Protein AF-A0A9Q1N1G0-F1 (afdb_monomer)

Mean predicted aligned error: 6.25 Å

Secondary structure (DSSP, 8-state):
--EEE--SS--TTTTTPPBTTTBEEE-STTHHHHHHHHHHHHHH-HHHHHHHHHHHHHHHHHH-GGGGGG--

Radius of gyration: 13.41 Å; Cα contacts (8 Å, |Δi|>4): 66; chains: 1; bounding box: 27×32×33 Å

Sequence (72 aa):
MALLINPHYYDFFTRSLLPTIHYWPINENDKCKSIKFAVDCGNKNAKKAQEIGKAGTKLVQEELPCFTLIVI

pLDDT: mean 84.08, std 10.96, range [47.06, 93.44]

Solvent-accessible surface area (backbone atoms only — not comparable to full-atom values): 4164 Å² total; per-residue (Å²): 92,42,80,41,64,66,70,95,67,80,51,86,69,56,71,75,56,45,76,73,48,26,28,40,76,26,50,79,92,48,45,70,62,39,49,50,50,52,49,56,51,30,70,76,38,49,69,60,28,45,51,18,25,50,48,28,53,49,51,49,52,69,79,40,53,81,70,57,68,78,78,111

Nearest PDB structures (foldseek):
  7vfk-assembly1_A  TM=5.854E-01  e=6.936E-01  Staphylococcus aureus subsp. aureus USA300
  7vfk-assembly1_B  TM=5.823E-01  e=1.191E+00  Staphylococcus aureus subsp. aureus USA300
  7vfn-assembly1_A  TM=5.816E-01  e=1.458E+00  Staphylococcus aureus subsp. aureus USA300
  7vfm-assembly2_C  TM=5.799E-01  e=1.669E+00  Staphylococcus aureus subsp. aureus USA300
  7ec7-assembly1_A  TM=5.566E-01  e=4.918E+00  Staphylococcus aureus subsp. aureus USA300

Foldseek 3Di:
DAEDEPDPDDDPLNVVDDDLQQYDYAYPVPRVVRVVVVVVVCVVPVVSVVRNPVRNVVSCCVVPVVVVVVPD

Organism: NCBI:txid402998

Structure (mmCIF, N/CA/C/O backbone):
data_AF-A0A9Q1N1G0-F1
#
_entry.id   AF-A0A9Q1N1G0-F1
#
loop_
_atom_site.group_PDB
_atom_site.id
_atom_site.type_symbol
_atom_site.label_atom_id
_atom_site.label_alt_id
_atom_site.label_comp_id
_atom_site.label_asym_id
_atom_site.label_entity_id
_atom_site.label_seq_id
_atom_site.pdbx_PDB_ins_code
_atom_site.Cartn_x
_atom_site.Cartn_y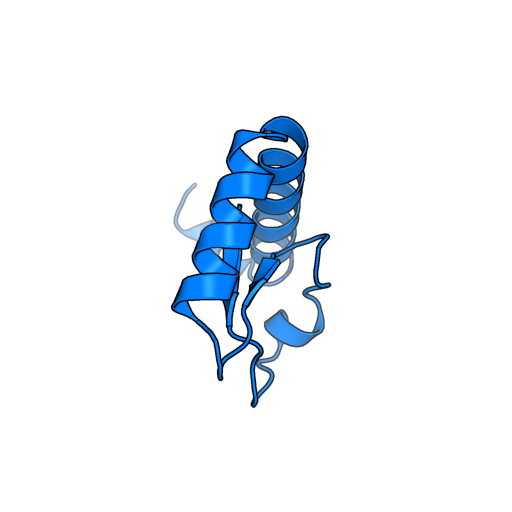
_atom_site.Cartn_z
_atom_site.occupancy
_atom_site.B_iso_or_equiv
_atom_site.auth_seq_id
_atom_site.auth_comp_id
_atom_site.auth_asym_id
_atom_site.auth_atom_id
_atom_site.pdbx_PDB_model_num
ATOM 1 N N . MET A 1 1 ? -0.843 4.453 6.119 1.00 78.75 1 MET A N 1
ATOM 2 C CA . MET A 1 1 ? -0.600 4.227 4.681 1.00 78.75 1 MET A CA 1
ATOM 3 C C . MET A 1 1 ? -0.030 2.830 4.500 1.00 78.75 1 MET A C 1
ATOM 5 O O . MET A 1 1 ? 0.956 2.531 5.160 1.00 78.75 1 MET A O 1
ATOM 9 N N . ALA A 1 2 ? -0.631 1.997 3.650 1.00 84.94 2 ALA A N 1
ATOM 10 C CA . ALA A 1 2 ? -0.052 0.716 3.239 1.00 84.94 2 ALA A CA 1
ATOM 11 C C . ALA A 1 2 ? 0.596 0.868 1.854 1.00 84.94 2 ALA A C 1
ATOM 13 O O . ALA A 1 2 ? 0.007 1.502 0.976 1.00 84.94 2 ALA A O 1
ATOM 14 N N . LEU A 1 3 ? 1.798 0.319 1.668 1.00 88.56 3 LEU A N 1
ATOM 15 C CA . LEU A 1 3 ? 2.501 0.294 0.382 1.00 88.56 3 LEU A CA 1
ATOM 16 C C . LEU A 1 3 ? 2.457 -1.131 -0.164 1.00 88.56 3 LEU A C 1
ATOM 18 O O . LEU A 1 3 ? 2.828 -2.062 0.547 1.00 88.56 3 LEU A O 1
ATOM 22 N N . LEU A 1 4 ? 2.035 -1.292 -1.415 1.00 87.88 4 LEU A N 1
ATOM 23 C CA . LEU A 1 4 ? 2.005 -2.590 -2.083 1.00 87.88 4 LEU A CA 1
ATOM 24 C C . LEU A 1 4 ? 2.775 -2.486 -3.394 1.00 87.88 4 LEU A C 1
ATOM 26 O O . LEU A 1 4 ? 2.488 -1.622 -4.222 1.00 87.88 4 LEU A O 1
ATOM 30 N N . ILE A 1 5 ? 3.763 -3.357 -3.580 1.00 88.38 5 ILE A N 1
ATOM 31 C CA . ILE A 1 5 ? 4.431 -3.498 -4.877 1.00 88.38 5 ILE A CA 1
ATOM 32 C C . ILE A 1 5 ? 3.414 -4.072 -5.848 1.00 88.38 5 ILE A C 1
ATOM 34 O O . ILE A 1 5 ? 2.695 -4.995 -5.475 1.00 88.38 5 ILE A O 1
ATOM 38 N N . ASN A 1 6 ? 3.349 -3.513 -7.058 1.00 85.19 6 ASN A N 1
ATOM 39 C CA . ASN A 1 6 ? 2.406 -3.956 -8.075 1.00 85.19 6 ASN A CA 1
ATOM 40 C C . ASN A 1 6 ? 2.482 -5.488 -8.224 1.00 85.19 6 ASN A C 1
ATOM 42 O O . ASN A 1 6 ? 3.529 -5.993 -8.640 1.00 85.19 6 ASN A O 1
ATOM 46 N N . PRO A 1 7 ? 1.436 -6.227 -7.817 1.00 80.19 7 PRO A N 1
ATOM 47 C CA . PRO A 1 7 ? 1.517 -7.673 -7.748 1.00 80.19 7 PRO A CA 1
ATOM 48 C C . PRO A 1 7 ? 1.436 -8.268 -9.155 1.00 80.19 7 PRO A C 1
ATOM 50 O O . PRO A 1 7 ? 0.585 -7.879 -9.951 1.00 80.19 7 PRO A O 1
ATOM 53 N N . HIS A 1 8 ? 2.290 -9.249 -9.449 1.00 81.75 8 HIS A N 1
ATOM 54 C CA . HIS A 1 8 ? 2.158 -10.081 -10.658 1.00 81.75 8 HIS A CA 1
ATOM 55 C C . HIS A 1 8 ? 1.128 -11.198 -10.488 1.00 81.75 8 HIS A C 1
ATOM 57 O O . HIS A 1 8 ? 0.596 -11.714 -11.467 1.00 81.75 8 HIS A O 1
ATOM 63 N N . TYR A 1 9 ? 0.842 -11.560 -9.237 1.00 83.88 9 TYR A N 1
ATOM 64 C CA . TYR A 1 9 ? -0.070 -12.631 -8.859 1.00 83.88 9 TYR A CA 1
ATOM 65 C C . TYR A 1 9 ? -1.069 -12.103 -7.830 1.00 83.88 9 TYR A C 1
ATOM 67 O O . TYR A 1 9 ? -0.672 -11.469 -6.853 1.00 83.88 9 TYR A O 1
ATOM 75 N N . TYR A 1 10 ? -2.358 -12.363 -8.053 1.00 84.31 10 TYR A N 1
ATOM 76 C CA . TYR A 1 10 ? -3.436 -11.897 -7.180 1.00 84.31 10 TYR A CA 1
ATOM 77 C C . TYR A 1 10 ? -3.959 -13.024 -6.291 1.00 84.31 10 TYR A C 1
ATOM 79 O O . TYR A 1 10 ? -4.613 -13.953 -6.779 1.00 84.31 10 TYR A O 1
ATOM 87 N N . ASP A 1 11 ? -3.755 -12.876 -4.985 1.00 83.06 11 ASP A N 1
ATOM 88 C CA . ASP A 1 11 ? -4.450 -13.640 -3.952 1.00 83.06 11 ASP A CA 1
ATOM 89 C C . ASP A 1 11 ? -5.921 -13.232 -3.838 1.00 83.06 11 ASP A C 1
ATOM 91 O O . ASP A 1 11 ? -6.322 -12.135 -4.241 1.00 83.06 11 ASP A O 1
ATOM 95 N N . PHE A 1 12 ? -6.726 -14.111 -3.243 1.00 81.81 12 PHE A N 1
ATOM 96 C CA . PHE A 1 12 ? -8.176 -13.957 -3.125 1.00 81.81 12 PHE A CA 1
ATOM 97 C C . PHE A 1 12 ? -8.606 -12.602 -2.532 1.00 81.81 12 PHE A C 1
ATOM 99 O O . PHE A 1 12 ? -9.497 -11.970 -3.088 1.00 81.81 12 PHE A O 1
ATOM 106 N N . PHE A 1 13 ? -7.928 -12.100 -1.493 1.00 80.19 13 PHE A N 1
ATOM 107 C CA . PHE A 1 13 ? -8.244 -10.802 -0.876 1.00 80.19 13 PHE A CA 1
ATOM 108 C C . PHE A 1 13 ? -7.619 -9.608 -1.620 1.00 80.19 13 PHE A C 1
ATOM 110 O O . PHE A 1 13 ? -8.145 -8.497 -1.575 1.00 80.19 13 PHE A O 1
ATOM 117 N N . THR A 1 14 ? -6.511 -9.810 -2.346 1.00 83.06 14 THR A N 1
ATOM 118 C CA . THR A 1 14 ? -5.855 -8.720 -3.097 1.00 83.06 14 THR A CA 1
ATOM 119 C C . THR A 1 14 ? -6.663 -8.247 -4.300 1.00 83.06 14 THR A C 1
ATOM 121 O O . THR A 1 14 ? -6.489 -7.114 -4.737 1.00 83.06 14 THR A O 1
ATOM 124 N N . ARG A 1 15 ? -7.588 -9.075 -4.799 1.00 84.31 15 ARG A N 1
ATOM 125 C CA . ARG A 1 15 ? -8.528 -8.704 -5.868 1.00 84.31 15 ARG A CA 1
ATOM 126 C C . ARG A 1 15 ? -9.528 -7.637 -5.426 1.00 84.31 15 ARG A C 1
ATOM 128 O O . ARG A 1 15 ? -9.946 -6.830 -6.249 1.00 84.31 15 ARG A O 1
ATOM 135 N N . SER A 1 16 ? -9.877 -7.619 -4.141 1.00 85.81 16 SER A N 1
ATOM 136 C CA . SER A 1 16 ? -10.790 -6.631 -3.556 1.00 85.81 16 SER A CA 1
ATOM 137 C C . SER A 1 16 ? -10.081 -5.315 -3.205 1.00 85.81 16 SER A C 1
ATOM 139 O O . SER A 1 16 ? -10.733 -4.298 -2.978 1.00 85.81 16 SER A O 1
ATOM 141 N N . LEU A 1 17 ? -8.742 -5.298 -3.171 1.00 87.88 17 LEU A N 1
ATOM 142 C CA . LEU A 1 17 ? -7.967 -4.097 -2.875 1.00 87.88 17 LEU A CA 1
ATOM 143 C C . LEU A 1 17 ? -7.908 -3.168 -4.094 1.00 87.88 17 LEU A C 1
ATOM 145 O O . LEU A 1 17 ? -7.278 -3.467 -5.107 1.00 87.88 17 LEU A O 1
ATOM 149 N N . LEU A 1 18 ? -8.474 -1.973 -3.948 1.00 88.44 18 LEU A N 1
ATOM 150 C CA . LEU A 1 18 ? -8.358 -0.904 -4.939 1.00 88.44 18 LEU A CA 1
ATOM 151 C C . LEU A 1 18 ? -7.141 0.007 -4.675 1.00 88.44 18 LEU A C 1
ATOM 153 O O . LEU A 1 18 ? -6.948 0.475 -3.540 1.00 88.44 18 LEU A O 1
ATOM 157 N N . PRO A 1 19 ? -6.339 0.315 -5.714 1.00 87.38 19 PRO A N 1
ATOM 158 C CA . PRO A 1 19 ? -5.208 1.226 -5.598 1.00 87.38 19 PRO A CA 1
ATOM 159 C C . PRO A 1 19 ? -5.691 2.631 -5.233 1.00 87.38 19 PRO A C 1
ATOM 161 O O . PRO A 1 19 ? -6.758 3.072 -5.651 1.00 87.38 19 PRO A O 1
ATOM 164 N N . THR A 1 20 ? -4.891 3.353 -4.452 1.00 85.94 20 THR A N 1
ATOM 165 C CA . THR A 1 20 ? -5.146 4.701 -3.903 1.00 85.94 20 THR A CA 1
ATOM 166 C C . THR A 1 20 ? -6.307 4.830 -2.915 1.00 85.94 20 THR A C 1
ATOM 168 O O . THR A 1 20 ? -6.405 5.867 -2.263 1.00 85.94 20 THR A O 1
ATOM 171 N N . ILE A 1 21 ? -7.139 3.794 -2.761 1.00 87.94 21 ILE A N 1
ATOM 172 C CA . ILE A 1 21 ? -8.204 3.723 -1.751 1.00 87.94 21 ILE A CA 1
ATOM 173 C C . ILE A 1 21 ? -7.736 2.891 -0.561 1.00 87.94 21 ILE A C 1
ATOM 175 O O . ILE A 1 21 ? -7.782 3.368 0.566 1.00 87.94 21 ILE A O 1
ATOM 179 N N . HIS A 1 22 ? -7.243 1.676 -0.806 1.00 90.81 22 HIS A N 1
ATOM 180 C CA . HIS A 1 22 ? -6.824 0.755 0.257 1.00 90.81 22 HIS A CA 1
ATOM 181 C C . HIS A 1 22 ? -5.301 0.679 0.418 1.00 90.81 22 HIS A C 1
ATOM 183 O O . HIS A 1 22 ? -4.799 0.386 1.502 1.00 90.81 22 HIS A O 1
ATOM 189 N N . TYR A 1 23 ? -4.546 0.954 -0.647 1.00 89.94 23 TYR A N 1
ATOM 190 C CA . TYR A 1 23 ? -3.084 0.923 -0.632 1.00 89.94 23 TYR A CA 1
ATOM 191 C C . TYR A 1 23 ? -2.484 1.876 -1.664 1.00 89.94 23 TYR A C 1
ATOM 193 O O . TYR A 1 23 ? -3.164 2.339 -2.580 1.00 89.94 23 TYR A O 1
ATOM 201 N N . TRP A 1 24 ? -1.188 2.145 -1.543 1.00 90.88 24 TRP A N 1
ATOM 202 C CA . TRP A 1 24 ? -0.427 2.894 -2.535 1.00 90.88 24 TRP A CA 1
ATOM 203 C C . TRP A 1 24 ? 0.414 1.950 -3.408 1.00 90.88 24 TRP A C 1
ATOM 205 O O . TRP A 1 24 ? 1.248 1.222 -2.857 1.00 90.88 24 TRP A O 1
ATOM 215 N N . PRO A 1 25 ? 0.217 1.935 -4.739 1.00 90.81 25 PRO A N 1
ATOM 216 C CA . PRO A 1 25 ? 0.973 1.061 -5.626 1.00 90.81 25 PRO A CA 1
ATOM 217 C C . PRO A 1 25 ? 2.422 1.540 -5.771 1.00 90.81 25 PRO A C 1
ATOM 219 O O . PRO A 1 25 ? 2.692 2.724 -5.979 1.00 90.81 25 PRO A O 1
ATOM 222 N N . ILE A 1 26 ? 3.358 0.600 -5.686 1.00 92.06 26 ILE A N 1
ATOM 223 C CA . ILE A 1 26 ? 4.788 0.817 -5.896 1.00 92.06 26 ILE A CA 1
ATOM 224 C C . ILE A 1 26 ? 5.203 0.103 -7.179 1.00 92.06 26 ILE A C 1
ATOM 226 O O . ILE A 1 26 ? 4.956 -1.092 -7.345 1.00 92.06 26 ILE A O 1
ATOM 230 N N . ASN A 1 27 ? 5.850 0.840 -8.081 1.00 88.94 27 ASN A N 1
ATOM 231 C CA . ASN A 1 27 ? 6.393 0.267 -9.305 1.00 88.94 27 ASN A CA 1
ATOM 232 C C . ASN A 1 27 ? 7.576 -0.650 -8.963 1.00 88.94 27 ASN A C 1
ATOM 234 O O . ASN A 1 27 ? 8.464 -0.273 -8.195 1.00 88.94 27 ASN A O 1
ATOM 238 N N . GLU A 1 28 ? 7.592 -1.849 -9.537 1.00 87.19 28 GLU A N 1
ATOM 239 C CA . GLU A 1 28 ? 8.642 -2.832 -9.297 1.00 87.19 28 GLU A CA 1
ATOM 240 C C . GLU A 1 28 ? 9.990 -2.424 -9.910 1.00 87.19 28 GLU A C 1
ATOM 242 O O . GLU A 1 28 ? 11.031 -2.688 -9.311 1.00 87.19 28 GLU A O 1
ATOM 247 N N . ASN A 1 29 ? 9.984 -1.735 -11.053 1.00 87.50 29 ASN A N 1
ATOM 248 C CA . ASN A 1 29 ? 11.216 -1.343 -11.746 1.00 87.50 29 ASN A CA 1
ATOM 249 C C . ASN A 1 29 ? 11.927 -0.166 -11.055 1.00 87.50 29 ASN A C 1
ATOM 251 O O . ASN A 1 29 ? 13.151 -0.090 -11.040 1.00 87.50 29 ASN A O 1
ATOM 255 N N . ASP A 1 30 ? 11.166 0.734 -10.426 1.00 89.81 30 ASP A N 1
ATOM 256 C CA . ASP A 1 30 ? 11.665 1.952 -9.773 1.00 89.81 30 ASP A CA 1
ATOM 257 C C . ASP A 1 30 ? 11.206 2.026 -8.303 1.00 89.81 30 ASP A C 1
ATOM 259 O O . ASP A 1 30 ? 10.596 3.011 -7.864 1.00 89.81 30 ASP A O 1
ATOM 263 N N . LYS A 1 31 ? 11.498 0.982 -7.512 1.00 86.62 31 LYS A N 1
ATOM 264 C CA . LYS A 1 31 ? 11.040 0.855 -6.110 1.00 86.62 31 LYS A CA 1
ATOM 265 C C . LYS A 1 31 ? 11.431 2.061 -5.257 1.00 86.62 31 LYS A C 1
ATOM 267 O O . LYS A 1 31 ? 10.569 2.697 -4.658 1.00 86.62 31 LYS A O 1
ATOM 272 N N . CYS A 1 32 ? 12.716 2.425 -5.235 1.00 89.12 32 CYS A N 1
ATOM 273 C CA . CYS A 1 32 ? 13.226 3.487 -4.359 1.00 89.12 32 CYS A CA 1
ATOM 274 C C . CYS A 1 32 ? 12.609 4.859 -4.671 1.00 89.12 32 CYS A C 1
ATOM 276 O O . CYS A 1 32 ? 12.226 5.587 -3.756 1.00 89.12 32 CYS A O 1
ATOM 278 N N . LYS A 1 33 ? 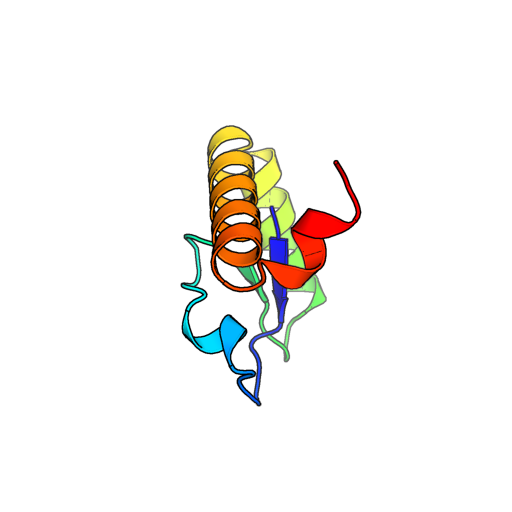12.469 5.204 -5.959 1.00 91.00 33 LYS A N 1
ATOM 279 C CA . LYS A 1 33 ? 11.844 6.469 -6.381 1.00 91.00 33 LYS A CA 1
ATOM 280 C C . LYS A 1 33 ? 10.353 6.485 -6.053 1.00 91.00 33 LYS A C 1
ATOM 282 O O . LYS A 1 33 ? 9.854 7.482 -5.538 1.00 91.00 33 LYS A O 1
ATOM 287 N N . SER A 1 34 ? 9.665 5.371 -6.301 1.00 91.12 34 SER A N 1
ATOM 288 C CA . SER A 1 34 ? 8.234 5.221 -6.019 1.00 91.12 34 SER A CA 1
ATOM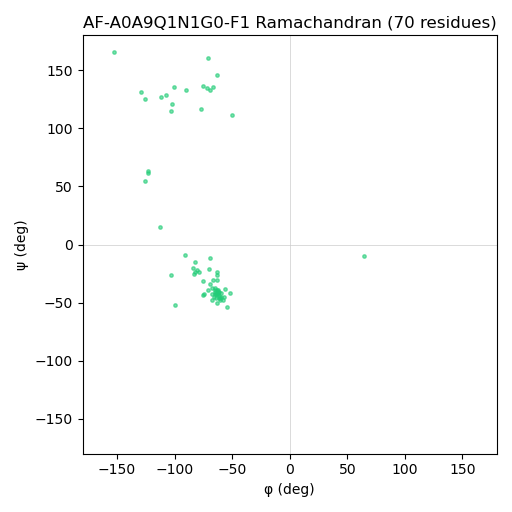 289 C C . SER A 1 34 ? 7.936 5.321 -4.521 1.00 91.12 34 SER A C 1
ATOM 291 O O . SER A 1 34 ? 7.003 6.016 -4.126 1.00 91.12 34 SER A O 1
ATOM 293 N N . ILE A 1 35 ? 8.760 4.689 -3.678 1.00 90.69 35 ILE A N 1
ATOM 294 C CA . ILE A 1 35 ? 8.644 4.773 -2.216 1.00 90.69 35 ILE A CA 1
ATOM 295 C C . ILE A 1 35 ? 8.894 6.207 -1.750 1.00 90.69 35 ILE A C 1
ATOM 297 O O . ILE A 1 35 ? 8.097 6.733 -0.978 1.00 90.69 35 ILE A O 1
ATOM 301 N N . LYS A 1 36 ? 9.945 6.871 -2.250 1.00 93.12 36 LYS A N 1
ATOM 302 C CA . LYS A 1 36 ? 10.225 8.271 -1.902 1.00 93.12 36 LYS A CA 1
ATOM 303 C C . LYS A 1 36 ? 9.044 9.181 -2.244 1.00 93.12 36 LYS A C 1
ATOM 305 O O . LYS A 1 36 ? 8.616 9.959 -1.402 1.00 93.12 36 LYS A O 1
ATOM 310 N N . PHE A 1 37 ? 8.462 9.026 -3.433 1.00 91.69 37 PHE A N 1
ATOM 311 C CA . PHE A 1 37 ? 7.280 9.787 -3.838 1.00 91.69 37 PHE A CA 1
ATOM 312 C C . PHE A 1 37 ? 6.067 9.514 -2.938 1.00 91.69 37 PHE A C 1
ATOM 314 O O . PHE A 1 37 ? 5.375 10.448 -2.536 1.00 91.69 37 PHE A O 1
ATOM 321 N N . ALA A 1 38 ? 5.823 8.248 -2.585 1.00 90.25 38 ALA A N 1
ATOM 322 C CA . ALA A 1 38 ? 4.737 7.870 -1.684 1.00 90.25 38 ALA A CA 1
ATOM 323 C C . ALA A 1 38 ? 4.914 8.482 -0.283 1.00 90.25 38 ALA A C 1
ATOM 325 O O . ALA A 1 38 ? 3.947 8.974 0.300 1.00 90.25 38 ALA A O 1
ATOM 326 N N . VAL A 1 39 ? 6.146 8.497 0.235 1.00 91.06 39 VAL A N 1
ATOM 327 C CA . VAL A 1 39 ? 6.495 9.112 1.524 1.00 91.06 39 VAL A CA 1
ATOM 328 C C . VAL A 1 39 ? 6.350 10.631 1.465 1.00 91.06 39 VAL A C 1
ATOM 330 O O . VAL A 1 39 ? 5.689 11.204 2.325 1.00 91.06 39 VAL A O 1
ATOM 333 N N . ASP A 1 40 ? 6.881 11.288 0.434 1.00 93.44 40 ASP A N 1
ATOM 334 C CA . ASP A 1 40 ? 6.768 12.741 0.268 1.00 93.44 40 ASP A CA 1
ATOM 335 C C . ASP A 1 40 ? 5.300 13.177 0.118 1.00 93.44 40 ASP A C 1
ATOM 337 O O . ASP A 1 40 ? 4.879 14.186 0.688 1.00 93.44 40 ASP A O 1
ATOM 341 N N . CYS A 1 41 ? 4.491 12.397 -0.609 1.00 88.19 41 CYS A N 1
ATOM 342 C CA . CYS A 1 41 ? 3.050 12.612 -0.731 1.00 88.19 41 CYS A CA 1
ATOM 343 C C . CYS A 1 41 ? 2.330 12.409 0.610 1.00 88.19 41 CYS A C 1
ATOM 345 O O . CYS A 1 41 ? 1.507 13.239 1.001 1.00 88.19 41 CYS A O 1
ATOM 347 N N . GLY A 1 42 ? 2.664 11.341 1.341 1.00 89.44 42 GLY A N 1
ATOM 348 C CA . GLY A 1 42 ? 2.094 11.046 2.654 1.00 89.44 42 GLY A CA 1
ATOM 349 C C . GLY A 1 42 ? 2.447 12.090 3.713 1.00 89.44 42 GLY A C 1
ATOM 350 O O . GLY A 1 42 ? 1.580 12.476 4.490 1.00 89.44 42 GLY A O 1
ATOM 351 N N . ASN A 1 43 ? 3.678 12.605 3.696 1.00 91.62 43 ASN A N 1
ATOM 352 C CA . ASN A 1 43 ? 4.134 13.659 4.601 1.00 91.62 43 ASN A CA 1
ATOM 353 C C . ASN A 1 43 ? 3.438 14.996 4.324 1.00 91.62 43 ASN A C 1
ATOM 355 O O . ASN A 1 43 ? 3.099 15.713 5.261 1.00 91.62 43 ASN A O 1
ATOM 359 N N . LYS A 1 44 ? 3.178 15.325 3.051 1.00 93.25 44 LYS A N 1
ATOM 360 C CA . LYS A 1 44 ? 2.407 16.524 2.682 1.00 93.25 44 LYS A CA 1
ATOM 361 C C . LYS A 1 44 ? 0.921 16.382 3.026 1.00 93.25 44 LYS A C 1
ATOM 363 O O . LYS A 1 44 ? 0.314 17.332 3.508 1.00 93.25 44 LYS A O 1
ATOM 368 N N . ASN A 1 45 ? 0.347 15.192 2.821 1.00 89.62 45 ASN A N 1
ATOM 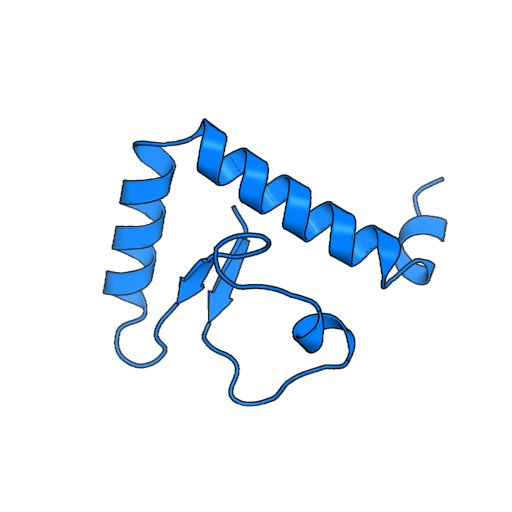369 C CA . ASN A 1 45 ? -1.087 14.925 2.967 1.00 89.62 45 ASN A CA 1
ATOM 370 C C . ASN A 1 45 ? -1.365 13.799 3.979 1.00 89.62 45 ASN A C 1
ATOM 372 O O . ASN A 1 45 ? -1.977 12.777 3.646 1.00 89.62 45 ASN A O 1
ATOM 376 N N . ALA A 1 46 ? -0.969 14.009 5.237 1.00 89.31 46 ALA A N 1
ATOM 377 C CA . ALA A 1 46 ? -1.065 13.000 6.296 1.00 89.31 46 ALA A CA 1
ATOM 378 C C . ALA A 1 46 ? -2.492 12.457 6.505 1.00 89.31 46 ALA A C 1
ATOM 380 O O . ALA A 1 46 ? -2.678 11.254 6.691 1.00 89.31 46 ALA A O 1
ATOM 381 N N . LYS A 1 47 ? -3.516 13.318 6.401 1.00 90.38 47 LYS A N 1
ATOM 382 C CA . LYS A 1 47 ? -4.926 12.919 6.553 1.00 90.38 47 LYS A CA 1
ATOM 383 C C . LYS A 1 47 ? -5.342 11.880 5.507 1.00 90.38 47 LYS A C 1
ATOM 385 O O . LYS A 1 47 ? -5.867 10.828 5.859 1.00 90.38 47 LYS A O 1
ATOM 390 N N . LYS A 1 48 ? -5.018 12.127 4.235 1.00 87.56 48 LYS A N 1
ATOM 391 C CA . LYS A 1 48 ? -5.318 11.199 3.136 1.00 87.56 48 LYS A CA 1
ATOM 392 C C . LYS A 1 48 ? -4.548 9.886 3.295 1.00 87.56 48 LYS A C 1
ATOM 394 O O . LYS A 1 48 ? -5.102 8.808 3.114 1.00 87.56 48 LYS A O 1
ATOM 399 N N . ALA A 1 49 ? -3.282 9.960 3.704 1.00 89.69 49 ALA A N 1
ATOM 400 C CA . ALA A 1 49 ? -2.462 8.779 3.970 1.00 89.69 49 ALA A CA 1
ATOM 401 C C . ALA A 1 49 ? -3.002 7.911 5.129 1.00 89.69 49 ALA A C 1
ATOM 403 O O . ALA A 1 49 ? -2.829 6.683 5.136 1.00 89.69 49 ALA A O 1
ATOM 404 N N . GLN A 1 50 ? -3.657 8.539 6.109 1.00 90.00 50 GLN A N 1
ATOM 405 C CA . GLN A 1 50 ? -4.341 7.860 7.205 1.00 90.00 50 GLN A CA 1
ATOM 406 C C . GLN A 1 50 ? -5.666 7.237 6.751 1.00 90.00 50 GLN A C 1
ATOM 408 O O . GLN A 1 50 ? -5.931 6.090 7.103 1.00 90.00 50 GLN A O 1
ATOM 413 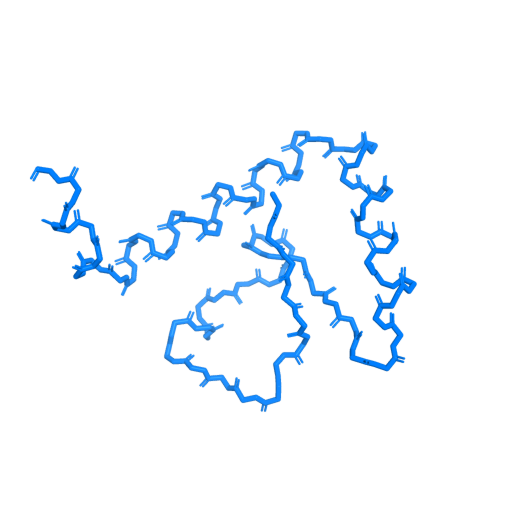N N . GLU A 1 51 ? -6.467 7.951 5.958 1.00 91.06 51 GLU A N 1
ATOM 414 C CA . GLU A 1 51 ? -7.723 7.445 5.383 1.00 91.06 51 GLU A CA 1
ATOM 415 C C . GLU A 1 51 ? -7.482 6.189 4.541 1.00 91.06 51 GLU A C 1
ATOM 417 O O . GLU A 1 51 ? -8.129 5.171 4.779 1.00 91.06 51 GLU A O 1
ATOM 422 N N . ILE A 1 52 ? -6.476 6.217 3.660 1.00 89.56 52 ILE A N 1
ATOM 423 C CA . ILE A 1 52 ? -6.085 5.059 2.843 1.00 89.56 52 ILE A CA 1
ATOM 424 C C . ILE A 1 52 ? -5.685 3.875 3.727 1.00 89.56 52 ILE A C 1
ATOM 426 O O . ILE A 1 52 ? -6.115 2.745 3.515 1.00 89.56 52 ILE A O 1
ATOM 430 N N . GLY A 1 53 ? -4.876 4.134 4.761 1.00 88.00 53 GLY A N 1
ATOM 431 C CA . GLY A 1 53 ? -4.465 3.095 5.707 1.00 88.00 53 GLY A CA 1
ATOM 432 C C . GLY A 1 53 ? -5.651 2.459 6.433 1.00 88.00 53 GLY A C 1
ATOM 433 O O . GLY A 1 53 ? -5.734 1.239 6.506 1.00 88.00 53 GLY A O 1
ATOM 434 N N . LYS A 1 54 ? -6.588 3.277 6.926 1.00 91.06 54 LYS A N 1
ATOM 435 C CA . LYS A 1 54 ? -7.792 2.798 7.619 1.00 91.06 54 LYS A CA 1
ATOM 436 C C . LYS A 1 54 ? -8.709 2.006 6.690 1.00 91.06 54 LYS A C 1
ATOM 438 O O . LYS A 1 54 ? -9.201 0.959 7.096 1.00 91.06 54 LYS A O 1
ATOM 443 N N . ALA A 1 55 ? -8.919 2.474 5.461 1.00 90.50 55 ALA A N 1
ATOM 444 C CA . AL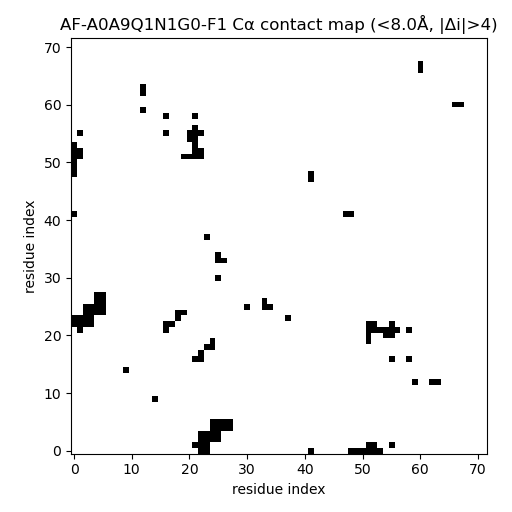A A 1 55 ? -9.732 1.776 4.469 1.00 90.50 55 ALA A CA 1
ATOM 445 C C . ALA A 1 55 ? -9.129 0.416 4.085 1.00 90.50 55 ALA A C 1
ATOM 447 O O . ALA A 1 55 ? -9.861 -0.562 3.946 1.00 90.50 55 ALA A O 1
ATOM 448 N N . GLY A 1 56 ? -7.802 0.327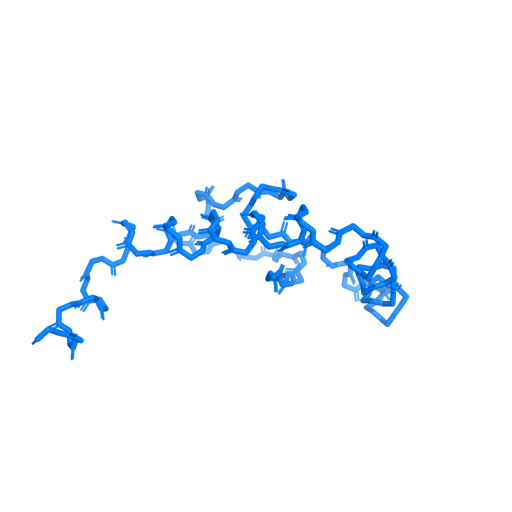 3.950 1.00 87.62 56 GLY A N 1
ATOM 449 C CA . GLY A 1 56 ? -7.108 -0.941 3.726 1.00 87.62 56 GLY A CA 1
ATOM 450 C C . GLY A 1 56 ? -7.269 -1.910 4.894 1.00 87.62 56 GLY A C 1
ATOM 451 O O . GLY A 1 56 ? -7.694 -3.043 4.693 1.00 87.62 56 GLY A O 1
ATOM 452 N N . THR A 1 57 ? -7.006 -1.457 6.122 1.00 87.25 57 THR A N 1
ATOM 453 C CA . THR A 1 57 ? -7.170 -2.291 7.324 1.00 87.25 57 THR A CA 1
ATOM 454 C C . THR A 1 57 ? -8.606 -2.774 7.502 1.00 87.25 57 THR A C 1
ATOM 456 O O . THR A 1 57 ? -8.805 -3.943 7.813 1.00 87.25 57 THR A O 1
ATOM 459 N N . LYS A 1 58 ? -9.598 -1.910 7.265 1.00 89.12 58 LYS A N 1
ATOM 460 C CA . LYS A 1 58 ? -11.013 -2.273 7.373 1.00 89.12 58 LYS A CA 1
ATOM 461 C C . LYS A 1 58 ? -11.394 -3.383 6.391 1.00 89.12 58 LYS A C 1
ATOM 463 O O . LYS A 1 58 ? -12.007 -4.356 6.807 1.00 89.12 58 LYS A O 1
ATOM 468 N N . LEU A 1 59 ? -10.969 -3.278 5.129 1.00 87.06 59 LEU A N 1
ATOM 469 C CA . LEU A 1 59 ? -11.245 -4.316 4.133 1.00 87.06 59 LEU A CA 1
ATOM 470 C C . LEU A 1 59 ? -10.622 -5.658 4.533 1.00 87.06 59 LEU A C 1
ATOM 472 O O . LEU A 1 59 ? -11.271 -6.690 4.459 1.00 87.06 59 LEU A O 1
ATOM 476 N N . VAL A 1 60 ? -9.373 -5.648 5.007 1.00 84.75 60 VAL A N 1
ATOM 477 C CA . VAL A 1 60 ? -8.701 -6.866 5.487 1.00 84.75 60 VAL A CA 1
ATOM 478 C C . VAL A 1 60 ? -9.456 -7.474 6.672 1.00 84.75 60 VAL A C 1
ATOM 480 O O . VAL A 1 60 ? -9.615 -8.686 6.720 1.00 84.75 60 VAL A O 1
ATOM 483 N N . GLN A 1 61 ? -9.948 -6.660 7.609 1.00 84.94 61 GLN A N 1
ATOM 484 C CA . GLN A 1 61 ? -10.750 -7.141 8.741 1.00 84.94 61 GLN A CA 1
ATOM 485 C C . GLN A 1 61 ? -12.092 -7.751 8.308 1.00 84.94 61 GLN A C 1
ATOM 487 O O . GLN A 1 61 ? -12.519 -8.738 8.896 1.00 84.94 61 GLN A O 1
ATOM 492 N N . GLU A 1 62 ? -12.746 -7.183 7.295 1.00 85.00 62 GLU A N 1
ATOM 493 C CA . GLU A 1 62 ? -14.028 -7.676 6.774 1.00 85.00 62 GLU A CA 1
ATOM 494 C C . GLU A 1 62 ? -13.862 -8.961 5.943 1.00 85.00 62 GLU A C 1
ATOM 496 O O . GLU A 1 62 ? -14.630 -9.906 6.106 1.00 85.00 62 GLU A O 1
ATOM 501 N N . GLU A 1 63 ? -12.833 -9.026 5.095 1.00 82.62 63 GLU A N 1
ATOM 502 C CA . GLU A 1 63 ? -12.582 -10.147 4.176 1.00 82.62 63 GLU A CA 1
ATOM 503 C C . GLU A 1 63 ? -11.826 -11.318 4.836 1.00 82.62 63 GL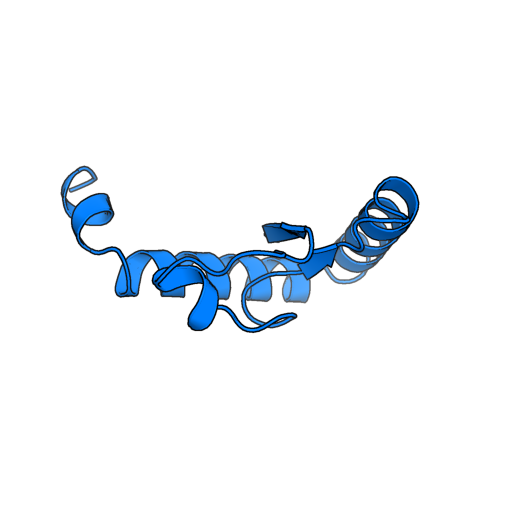U A C 1
ATOM 505 O O . GLU A 1 63 ? -11.862 -12.446 4.343 1.00 82.62 63 GLU A O 1
ATOM 510 N N . LEU A 1 64 ? -11.134 -11.081 5.961 1.00 79.44 64 LEU A N 1
ATOM 511 C CA . LEU A 1 64 ? -10.384 -12.096 6.718 1.00 79.44 64 LEU A CA 1
ATOM 512 C C . LEU A 1 64 ? -10.854 -12.180 8.184 1.00 79.44 64 LEU A C 1
ATOM 514 O O . LEU A 1 64 ? -10.057 -11.976 9.108 1.00 79.44 64 LEU A O 1
ATOM 518 N N . PRO A 1 65 ? -12.120 -12.560 8.437 1.00 67.88 65 PRO A N 1
ATOM 519 C CA . PRO A 1 65 ? -12.702 -12.571 9.784 1.00 67.88 65 PRO A CA 1
ATOM 520 C C . PRO A 1 65 ? -12.010 -13.560 10.737 1.00 67.88 65 PRO A C 1
ATOM 522 O O . PRO A 1 65 ? -12.025 -13.380 11.955 1.00 67.88 65 PRO A O 1
ATOM 525 N N . CYS A 1 66 ? -11.349 -14.589 10.196 1.00 62.44 66 CYS A N 1
ATOM 526 C CA . CYS A 1 66 ? -10.627 -15.589 10.984 1.00 62.44 66 CYS A CA 1
ATOM 527 C C . CYS A 1 66 ? -9.458 -14.976 11.786 1.00 62.44 66 CYS A C 1
ATOM 529 O O . CYS A 1 66 ? -9.112 -15.474 12.852 1.00 62.44 66 CYS A O 1
ATOM 531 N N . PHE A 1 67 ? -8.883 -13.856 11.322 1.00 52.59 67 PHE A N 1
ATOM 532 C CA . PHE A 1 67 ? -7.805 -13.154 12.030 1.00 52.59 67 PHE A CA 1
ATOM 533 C C . PHE A 1 67 ? -8.312 -12.292 13.198 1.00 52.59 67 PHE A C 1
ATOM 535 O O . PHE A 1 67 ? -7.560 -11.996 14.124 1.00 52.59 67 PHE A O 1
ATOM 542 N N . THR A 1 68 ? -9.582 -11.876 13.173 1.00 54.81 68 THR A N 1
ATOM 543 C CA . THR A 1 68 ? -10.164 -10.963 14.173 1.00 54.81 68 THR A CA 1
ATOM 544 C C . THR A 1 68 ? -10.602 -11.689 15.449 1.00 54.81 68 THR A C 1
ATOM 546 O O . THR A 1 68 ? -10.618 -11.086 16.517 1.00 54.81 68 THR A O 1
ATOM 549 N N . LEU A 1 69 ? -10.879 -12.995 15.365 1.00 52.78 69 LEU A N 1
ATOM 550 C CA . LEU A 1 69 ? -11.285 -13.841 16.497 1.00 52.78 69 LEU A CA 1
ATOM 551 C C . LEU A 1 69 ? -10.182 -14.096 17.543 1.00 52.78 69 LEU A C 1
ATOM 553 O O . LEU A 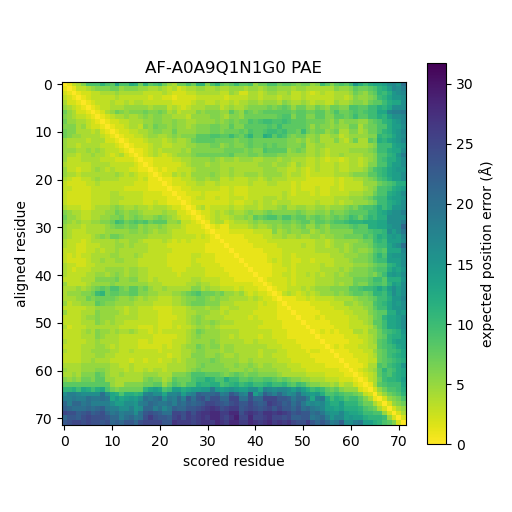1 69 ? -10.490 -14.591 18.618 1.00 52.78 69 LEU A O 1
ATOM 557 N N . ILE A 1 70 ? -8.918 -13.764 17.262 1.00 52.53 70 ILE A N 1
ATOM 558 C CA . ILE A 1 70 ? -7.794 -13.962 18.203 1.00 52.53 70 ILE A CA 1
ATOM 559 C C . ILE A 1 70 ? -7.564 -12.721 19.096 1.00 52.53 70 ILE A C 1
ATOM 561 O O . ILE A 1 70 ? -6.786 -12.777 20.044 1.00 52.53 70 ILE A O 1
ATOM 565 N N . VAL A 1 71 ? -8.238 -11.594 18.824 1.00 50.88 71 VAL A N 1
ATOM 566 C CA . VAL A 1 71 ? -7.992 -10.304 19.508 1.00 50.88 71 VAL A CA 1
ATOM 567 C C . VAL A 1 71 ? -9.176 -9.853 20.388 1.00 50.88 71 VAL A C 1
ATOM 569 O O . VAL A 1 71 ? -9.228 -8.694 20.789 1.00 50.88 71 VAL A O 1
ATOM 572 N N . ILE A 1 72 ? -10.124 -10.742 20.710 1.00 47.06 72 ILE A N 1
ATOM 573 C CA . ILE A 1 72 ? -11.240 -10.469 21.641 1.00 47.06 72 ILE A CA 1
ATOM 574 C C . ILE A 1 72 ? -11.160 -11.419 22.832 1.00 47.06 72 ILE A C 1
ATOM 576 O O . ILE A 1 72 ? -10.942 -12.626 22.590 1.00 47.06 72 ILE A O 1
#

InterPro domains:
  IPR006598 Glycosyl transferase CAP10 domain [PF05686] (1-64)
  IPR051091 Protein O-Glucosyltransferase/Glycosyltransferase 90 [PTHR12203] (1-64)